Protein AF-A0A561EAG7-F1 (afdb_monomer)

Radius of gyration: 25.18 Å; Cα contacts (8 Å, |Δi|>4): 73; chains: 1; bounding box: 57×65×57 Å

Mean predicted aligned error: 10.65 Å

Structure (mmCIF, N/CA/C/O backbone):
data_AF-A0A561EAG7-F1
#
_entry.id   AF-A0A561EAG7-F1
#
loop_
_atom_site.group_PDB
_atom_site.id
_atom_site.type_symbol
_atom_site.label_atom_id
_atom_site.label_alt_id
_atom_site.label_comp_id
_atom_site.label_asym_id
_atom_site.label_entity_id
_atom_site.label_seq_id
_atom_site.pdbx_PDB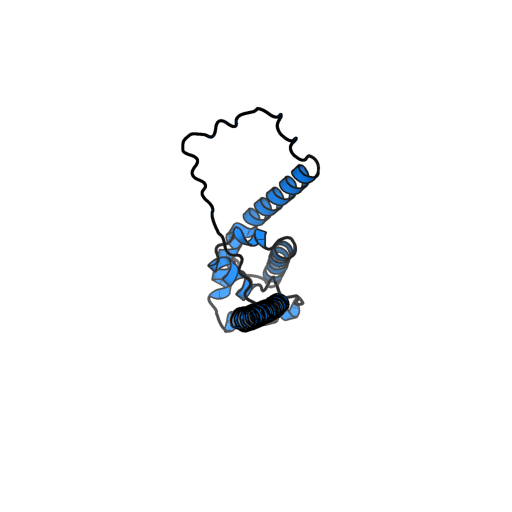_ins_code
_atom_site.Cartn_x
_atom_site.Cartn_y
_atom_site.Cartn_z
_atom_site.occupancy
_atom_site.B_iso_or_equiv
_atom_site.auth_seq_id
_atom_site.auth_comp_id
_atom_site.auth_asym_id
_atom_site.auth_atom_id
_atom_site.pdbx_PDB_model_num
ATOM 1 N N . MET A 1 1 ? -5.232 10.208 22.473 1.00 45.38 1 MET A N 1
ATOM 2 C CA . MET A 1 1 ? -5.211 9.802 21.050 1.00 45.38 1 MET A CA 1
ATOM 3 C C . MET A 1 1 ? -6.555 10.135 20.430 1.00 45.38 1 MET A C 1
ATOM 5 O O . MET A 1 1 ? -7.556 9.786 21.052 1.00 45.38 1 MET A O 1
ATOM 9 N N . PRO A 1 2 ? -6.601 10.816 19.273 1.00 46.28 2 PRO A N 1
ATOM 10 C CA . PRO A 1 2 ? -7.855 11.091 18.580 1.00 46.28 2 PRO A CA 1
ATOM 11 C C . PRO A 1 2 ? -8.582 9.767 18.333 1.00 46.28 2 PRO A C 1
ATOM 13 O O . PRO A 1 2 ? -7.987 8.809 17.838 1.00 46.28 2 PRO A O 1
ATOM 16 N N . ARG A 1 3 ? -9.845 9.666 18.751 1.00 57.56 3 ARG A N 1
ATOM 17 C CA . ARG A 1 3 ? -10.658 8.479 18.471 1.00 57.56 3 ARG A CA 1
ATOM 18 C C . ARG A 1 3 ? -10.902 8.458 16.964 1.00 57.56 3 ARG A C 1
ATOM 20 O O . ARG A 1 3 ? -11.435 9.426 16.434 1.00 57.56 3 ARG A O 1
ATOM 27 N N . PHE A 1 4 ? -10.514 7.380 16.284 1.00 66.56 4 PHE A N 1
ATOM 28 C CA . PHE A 1 4 ? -10.841 7.173 14.872 1.00 66.56 4 PHE A CA 1
ATOM 29 C C . PHE A 1 4 ? -12.363 7.243 14.696 1.00 66.56 4 PHE A C 1
ATOM 31 O O . PHE A 1 4 ? -13.081 6.309 15.074 1.00 66.56 4 PHE A O 1
ATOM 38 N N . THR A 1 5 ? -12.862 8.351 14.156 1.00 85.75 5 THR A N 1
ATOM 39 C CA . THR A 1 5 ? -14.258 8.457 13.735 1.00 85.75 5 THR A CA 1
ATOM 40 C C . THR A 1 5 ? -14.476 7.561 12.516 1.00 85.75 5 THR A C 1
ATOM 42 O O . THR A 1 5 ? -13.530 7.232 11.796 1.00 85.75 5 THR A O 1
ATOM 45 N N . ASN A 1 6 ? -15.720 7.141 12.277 1.00 90.56 6 ASN A N 1
ATOM 46 C CA . ASN A 1 6 ? -16.059 6.361 11.080 1.00 90.56 6 ASN A CA 1
ATOM 47 C C . ASN A 1 6 ? -15.651 7.112 9.805 1.00 90.56 6 ASN A C 1
ATOM 49 O O . ASN A 1 6 ? -15.052 6.520 8.916 1.00 90.56 6 ASN A O 1
ATOM 53 N N . HIS A 1 7 ? -15.877 8.428 9.778 1.00 91.75 7 HIS A N 1
ATOM 54 C CA . HIS A 1 7 ? -15.458 9.297 8.682 1.00 91.75 7 HIS A CA 1
ATOM 55 C C . HIS A 1 7 ? -13.946 9.234 8.432 1.00 91.75 7 HIS A C 1
ATOM 57 O O . HIS A 1 7 ? -13.518 8.976 7.313 1.00 91.75 7 HIS A O 1
ATOM 63 N N . HIS A 1 8 ? -13.132 9.409 9.478 1.00 91.56 8 HIS A N 1
ATOM 64 C CA . HIS A 1 8 ? -11.677 9.397 9.334 1.00 91.56 8 HIS A CA 1
ATOM 65 C C . HIS A 1 8 ? -11.148 8.033 8.868 1.00 91.56 8 HIS A C 1
ATOM 67 O O . HIS A 1 8 ? -10.206 7.959 8.085 1.00 91.56 8 HIS A O 1
ATOM 73 N N . TYR A 1 9 ? -11.777 6.938 9.309 1.00 93.62 9 TYR A N 1
ATOM 74 C CA . TYR A 1 9 ? -11.440 5.600 8.823 1.00 93.62 9 TYR A CA 1
ATOM 75 C C . TYR A 1 9 ? -11.683 5.451 7.314 1.00 93.62 9 TYR A C 1
ATOM 77 O O . TYR A 1 9 ? -10.805 4.954 6.610 1.00 93.62 9 TYR A O 1
ATOM 85 N N . LEU A 1 10 ? -12.844 5.893 6.822 1.00 95.06 10 LEU A N 1
ATOM 86 C CA . LEU A 1 10 ? -13.196 5.816 5.401 1.00 95.06 10 LEU A CA 1
ATOM 87 C C . LEU A 1 10 ? -12.304 6.720 4.545 1.00 95.06 10 LEU A C 1
ATOM 89 O O . LEU A 1 10 ? -11.835 6.307 3.488 1.00 95.06 10 LEU A O 1
ATOM 93 N N . GLU A 1 11 ? -12.014 7.927 5.025 1.00 94.69 11 GLU A N 1
ATOM 94 C CA . GLU A 1 11 ? -11.085 8.854 4.379 1.00 94.69 11 GLU A CA 1
ATOM 95 C C . GLU A 1 11 ? -9.699 8.220 4.198 1.00 94.69 11 GLU A C 1
ATOM 97 O O . GLU A 1 11 ? -9.161 8.187 3.090 1.00 94.69 11 GLU A O 1
ATOM 102 N N . LEU A 1 12 ? -9.147 7.645 5.269 1.00 94.62 12 LEU A N 1
ATOM 103 C CA . LEU A 1 12 ? -7.854 6.969 5.220 1.00 94.62 12 LEU A CA 1
ATOM 104 C C . LEU A 1 12 ? -7.877 5.730 4.328 1.00 94.62 12 LEU A C 1
ATOM 106 O O . LEU A 1 12 ? -6.919 5.503 3.593 1.00 94.62 12 LEU A O 1
ATOM 110 N N . HIS A 1 13 ? -8.966 4.955 4.342 1.00 95.38 13 HIS A N 1
ATOM 111 C CA . HIS A 1 13 ? -9.130 3.839 3.413 1.00 95.38 13 HIS A CA 1
ATOM 112 C C . HIS A 1 13 ? -9.046 4.316 1.959 1.00 95.38 13 HIS A C 1
ATOM 114 O O . HIS A 1 13 ? -8.271 3.756 1.189 1.00 95.38 13 HIS A O 1
ATOM 120 N N . ARG A 1 14 ? -9.791 5.366 1.587 1.00 95.19 14 ARG A N 1
ATOM 121 C CA . ARG A 1 14 ? -9.797 5.899 0.215 1.00 95.19 14 ARG A CA 1
ATOM 122 C C . ARG A 1 14 ? -8.419 6.396 -0.209 1.00 95.19 14 ARG A C 1
ATOM 124 O O . ARG A 1 14 ? -7.990 6.087 -1.314 1.00 95.19 14 ARG A O 1
ATOM 131 N N . ARG A 1 15 ? -7.708 7.101 0.676 1.00 95.00 15 ARG A N 1
ATOM 132 C CA . ARG A 1 15 ? -6.333 7.570 0.428 1.00 95.00 15 ARG A CA 1
ATOM 133 C C . ARG A 1 15 ? -5.364 6.413 0.190 1.00 95.00 15 ARG A C 1
ATOM 135 O O . ARG A 1 15 ? -4.677 6.378 -0.825 1.00 95.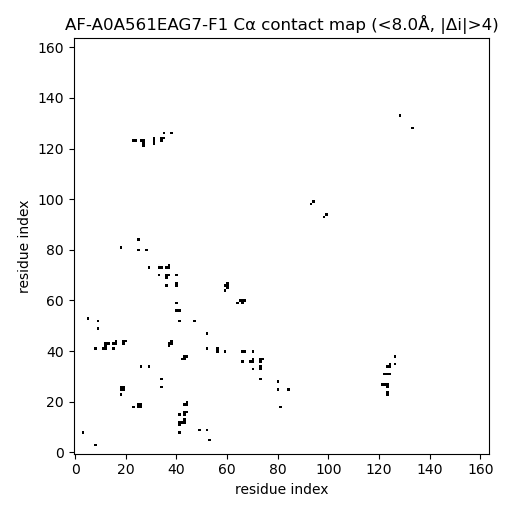00 15 ARG A O 1
ATOM 142 N N . LEU A 1 16 ? -5.373 5.417 1.076 1.00 94.94 16 LEU A N 1
ATOM 143 C CA . LEU A 1 16 ? -4.545 4.215 0.946 1.00 94.94 16 LEU A CA 1
ATOM 144 C C . LEU A 1 16 ? -4.896 3.413 -0.316 1.00 94.94 16 LEU A C 1
ATOM 146 O O . LEU A 1 16 ? -4.009 2.955 -1.031 1.00 94.94 16 LEU A O 1
ATOM 150 N N . ARG A 1 17 ? -6.187 3.275 -0.628 1.00 94.00 17 ARG A N 1
ATOM 151 C CA . ARG A 1 17 ? -6.666 2.604 -1.841 1.00 94.00 17 ARG A CA 1
ATOM 152 C C . ARG A 1 17 ? -6.228 3.338 -3.104 1.00 94.00 17 ARG A C 1
ATOM 154 O O . ARG A 1 17 ? -5.756 2.685 -4.026 1.00 94.00 17 ARG A O 1
ATOM 161 N N . ALA A 1 18 ? -6.321 4.666 -3.141 1.00 92.56 18 ALA A N 1
ATOM 162 C CA . ALA A 1 18 ? -5.827 5.462 -4.262 1.00 92.56 18 ALA A CA 1
ATOM 163 C C . ALA A 1 18 ? -4.316 5.268 -4.460 1.00 92.56 18 ALA A C 1
ATOM 165 O O . ALA A 1 18 ? -3.879 4.981 -5.572 1.00 92.56 18 ALA A O 1
ATOM 166 N N . LEU A 1 19 ? -3.541 5.322 -3.371 1.00 92.06 19 LEU A N 1
ATOM 167 C CA . LEU A 1 19 ? -2.097 5.091 -3.400 1.00 92.06 19 LEU A CA 1
ATOM 168 C C . LEU A 1 19 ? -1.746 3.693 -3.940 1.00 92.06 19 LEU A C 1
ATOM 170 O O . LEU A 1 19 ? -0.815 3.560 -4.731 1.00 92.06 19 LEU A O 1
ATOM 174 N N . TRP A 1 20 ? -2.508 2.672 -3.531 1.00 91.62 20 TRP A N 1
ATOM 175 C CA . TRP A 1 20 ? -2.340 1.277 -3.951 1.00 91.62 20 TRP A CA 1
ATOM 176 C C . TRP A 1 20 ? -2.705 1.040 -5.419 1.00 91.62 20 TRP A C 1
ATOM 178 O O . TRP A 1 20 ? -1.997 0.327 -6.123 1.00 91.62 20 TRP A O 1
ATOM 188 N N . LEU A 1 21 ? -3.822 1.611 -5.878 1.00 90.00 21 LEU A N 1
ATOM 189 C CA . LEU A 1 21 ? -4.310 1.430 -7.247 1.00 90.00 21 LEU A CA 1
ATOM 190 C C . LEU A 1 21 ? -3.476 2.194 -8.277 1.00 90.00 21 LEU A C 1
ATOM 192 O O . LEU A 1 21 ? -3.442 1.798 -9.439 1.00 90.00 21 LEU A O 1
ATOM 196 N N . GLN A 1 22 ? -2.830 3.284 -7.864 1.00 87.06 22 GLN A N 1
ATOM 197 C CA . GLN A 1 22 ? -1.996 4.085 -8.746 1.00 87.06 22 GLN A CA 1
ATOM 198 C C . GLN A 1 22 ? -0.686 3.375 -9.113 1.00 87.06 22 GLN A C 1
ATOM 200 O O . GLN A 1 22 ? -0.347 3.279 -10.289 1.00 87.06 22 GLN A O 1
ATOM 205 N N . ASP A 1 23 ? 0.050 2.911 -8.104 1.00 83.75 23 ASP A N 1
ATOM 206 C CA . ASP A 1 23 ? 1.273 2.123 -8.251 1.00 83.75 23 ASP A CA 1
ATOM 207 C C . ASP A 1 23 ? 1.543 1.415 -6.918 1.00 83.75 23 ASP A C 1
ATOM 209 O O . ASP A 1 23 ? 1.690 2.061 -5.875 1.00 83.75 23 ASP A O 1
ATOM 213 N N . ASP A 1 24 ? 1.626 0.087 -6.930 1.00 84.00 24 ASP A N 1
ATOM 214 C CA . ASP A 1 24 ? 1.883 -0.685 -5.716 1.00 84.00 24 ASP A CA 1
ATOM 215 C C . ASP A 1 24 ? 3.301 -0.448 -5.169 1.00 84.00 24 ASP A C 1
ATOM 217 O O . ASP A 1 24 ? 3.543 -0.624 -3.971 1.00 84.00 24 ASP A O 1
ATOM 221 N N . ALA A 1 25 ? 4.223 0.065 -5.993 1.00 86.81 25 ALA A N 1
ATOM 222 C CA . ALA A 1 25 ? 5.541 0.508 -5.555 1.00 86.81 25 ALA A CA 1
ATOM 223 C C . ALA A 1 25 ? 5.483 1.681 -4.561 1.00 86.81 25 ALA A C 1
ATOM 225 O O . ALA A 1 25 ? 6.419 1.866 -3.780 1.00 86.81 25 ALA A O 1
ATOM 226 N N . ASN A 1 26 ? 4.381 2.437 -4.508 1.00 88.50 26 ASN A N 1
ATOM 227 C CA . ASN A 1 26 ? 4.192 3.485 -3.501 1.00 88.50 26 ASN A CA 1
ATOM 228 C C . ASN A 1 26 ? 4.153 2.928 -2.071 1.00 88.50 26 ASN A C 1
ATOM 230 O O . ASN A 1 26 ? 4.438 3.645 -1.113 1.00 88.50 26 ASN A O 1
ATOM 234 N N . TYR A 1 27 ? 3.855 1.635 -1.909 1.00 91.56 27 TYR A N 1
ATOM 235 C CA . TYR A 1 27 ? 3.865 0.987 -0.602 1.00 91.56 27 TYR A CA 1
ATOM 236 C C . TYR A 1 27 ? 5.276 0.632 -0.110 1.00 91.56 27 TYR A C 1
ATOM 238 O O . TYR A 1 27 ? 5.440 0.308 1.065 1.00 91.56 27 TYR A O 1
ATOM 246 N N . LEU A 1 28 ? 6.311 0.739 -0.955 1.00 91.00 28 LEU A N 1
ATOM 247 C CA . LEU A 1 28 ? 7.709 0.442 -0.597 1.00 91.00 28 LEU A CA 1
A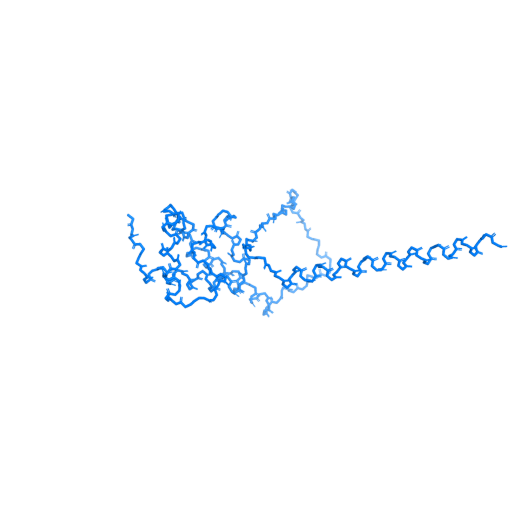TOM 248 C C . LEU A 1 28 ? 8.318 1.410 0.426 1.00 91.00 28 LEU A C 1
ATOM 250 O O . LEU A 1 28 ? 9.401 1.138 0.961 1.00 91.00 28 LEU A O 1
ATOM 254 N N . ASP A 1 29 ? 7.661 2.543 0.662 1.00 90.19 29 ASP A N 1
ATOM 255 C CA . ASP A 1 29 ? 8.045 3.497 1.701 1.00 90.19 29 ASP A CA 1
ATOM 256 C C . ASP A 1 29 ? 7.502 3.104 3.086 1.00 90.19 29 ASP A C 1
ATOM 258 O O . ASP A 1 29 ? 8.006 3.595 4.095 1.00 90.19 29 ASP A O 1
ATOM 262 N N . PHE A 1 30 ? 6.562 2.154 3.149 1.00 91.50 30 PHE A N 1
ATOM 263 C CA . PHE A 1 30 ? 6.207 1.447 4.377 1.00 91.50 30 PHE A CA 1
ATOM 264 C C . PHE A 1 30 ? 7.102 0.216 4.564 1.00 91.50 30 PHE A C 1
ATOM 266 O O . PHE A 1 30 ? 7.429 -0.501 3.612 1.00 91.50 30 PHE A O 1
ATOM 273 N N . THR A 1 31 ? 7.439 -0.104 5.810 1.00 91.44 31 THR A N 1
ATOM 274 C CA . THR A 1 31 ? 8.049 -1.396 6.151 1.00 91.44 31 THR A CA 1
ATOM 275 C C . THR A 1 31 ? 7.073 -2.543 5.876 1.00 91.44 31 THR A C 1
ATOM 277 O O . THR A 1 31 ? 5.856 -2.370 5.936 1.00 91.44 31 THR A O 1
ATOM 280 N N . THR A 1 32 ? 7.573 -3.759 5.645 1.00 90.75 32 THR A N 1
ATOM 281 C CA . THR A 1 32 ? 6.718 -4.933 5.383 1.00 90.75 32 THR A CA 1
ATOM 282 C C . THR A 1 32 ? 5.667 -5.158 6.479 1.00 90.75 32 THR A C 1
ATOM 284 O O . THR A 1 32 ? 4.522 -5.509 6.195 1.00 90.75 32 THR A O 1
ATOM 287 N N . THR A 1 33 ? 6.029 -4.917 7.741 1.00 91.81 33 THR A N 1
ATOM 288 C CA . THR A 1 33 ? 5.117 -5.044 8.886 1.00 91.81 33 THR A CA 1
ATOM 289 C C . THR A 1 33 ? 4.025 -3.974 8.872 1.00 91.81 33 THR A C 1
ATOM 291 O O . THR A 1 33 ? 2.866 -4.269 9.178 1.00 91.81 33 THR A O 1
ATOM 294 N N . GLU A 1 34 ? 4.362 -2.739 8.500 1.00 94.00 34 GLU A N 1
ATOM 295 C CA . GLU A 1 34 ? 3.390 -1.653 8.336 1.00 94.00 34 GLU A CA 1
ATOM 296 C C . GLU A 1 34 ? 2.448 -1.940 7.173 1.00 94.00 34 GLU A C 1
ATOM 298 O O . GLU A 1 34 ? 1.236 -1.856 7.355 1.00 94.00 34 GLU A O 1
ATOM 303 N N . GLN A 1 35 ? 2.977 -2.385 6.029 1.00 94.38 35 GLN A N 1
ATOM 304 C CA . GLN A 1 35 ? 2.170 -2.804 4.883 1.00 94.38 35 GLN A CA 1
ATOM 305 C C . GLN A 1 35 ? 1.176 -3.898 5.292 1.00 94.38 35 GLN A C 1
ATOM 307 O O . GLN A 1 35 ? -0.026 -3.761 5.064 1.00 94.38 35 GLN A O 1
ATOM 312 N N . LEU A 1 36 ? 1.638 -4.952 5.977 1.00 92.81 36 LEU A N 1
ATOM 313 C CA . LEU A 1 36 ? 0.761 -6.016 6.474 1.00 92.81 36 LEU A CA 1
ATOM 314 C C . LEU A 1 36 ? -0.319 -5.469 7.417 1.00 92.81 36 LEU A C 1
ATOM 316 O O . LEU A 1 36 ? -1.486 -5.844 7.310 1.00 92.81 36 LEU A O 1
ATOM 320 N N . THR A 1 37 ? 0.056 -4.577 8.332 1.00 94.81 37 THR A N 1
ATOM 321 C CA . THR A 1 37 ? -0.873 -3.960 9.288 1.00 94.81 37 THR A CA 1
ATOM 322 C C . THR A 1 37 ? -1.938 -3.130 8.568 1.00 94.81 37 THR A C 1
ATOM 324 O O . THR A 1 37 ? -3.127 -3.250 8.873 1.00 94.81 37 THR A O 1
ATOM 327 N N . ILE A 1 38 ? -1.530 -2.339 7.574 1.00 95.31 38 ILE A N 1
ATOM 328 C CA . ILE A 1 38 ? -2.409 -1.533 6.724 1.00 95.31 38 ILE A CA 1
ATOM 329 C C . ILE A 1 38 ? -3.368 -2.435 5.946 1.00 95.31 38 ILE A C 1
ATOM 331 O O . ILE A 1 38 ? -4.579 -2.215 5.982 1.00 95.31 38 ILE A O 1
ATOM 335 N N . HIS A 1 39 ? -2.865 -3.490 5.304 1.00 94.69 39 HIS A N 1
ATOM 336 C CA . HIS A 1 39 ? -3.707 -4.429 4.568 1.00 94.69 39 HIS A CA 1
ATOM 337 C C . HIS A 1 39 ? -4.710 -5.148 5.470 1.00 94.69 39 HIS A C 1
ATOM 339 O O . HIS A 1 39 ? -5.882 -5.277 5.109 1.00 94.69 39 HIS A O 1
ATOM 345 N N . ARG A 1 40 ? -4.286 -5.570 6.665 1.00 93.62 40 ARG A N 1
ATOM 346 C CA . ARG A 1 40 ? -5.177 -6.219 7.632 1.00 93.62 40 ARG A CA 1
ATOM 347 C C . ARG A 1 40 ? -6.253 -5.267 8.131 1.00 93.62 40 ARG A C 1
ATOM 349 O O . ARG A 1 40 ? -7.405 -5.674 8.191 1.00 93.62 40 ARG A O 1
ATOM 356 N N . PHE A 1 41 ? -5.939 -4.014 8.443 1.00 95.06 41 PHE A N 1
ATOM 357 C CA . PHE A 1 41 ? -6.930 -3.113 9.036 1.00 95.06 41 PHE A CA 1
ATOM 358 C C . PHE A 1 41 ? -7.780 -2.356 8.007 1.00 95.06 41 PHE A C 1
ATOM 360 O O . PHE A 1 41 ? -9.007 -2.364 8.102 1.00 95.06 41 PHE A O 1
ATOM 367 N N . PHE A 1 42 ? -7.160 -1.752 6.994 1.00 94.81 42 PHE A N 1
ATOM 368 C CA . PHE A 1 42 ? -7.845 -0.907 6.011 1.00 94.81 42 PHE A CA 1
ATOM 369 C C . PHE A 1 42 ? -8.263 -1.652 4.742 1.00 94.81 42 PHE A C 1
ATOM 371 O O . PHE A 1 42 ? -9.169 -1.184 4.073 1.00 94.81 42 PHE A O 1
ATOM 378 N N . ALA A 1 43 ? -7.654 -2.795 4.408 1.00 93.19 43 ALA A N 1
ATOM 379 C CA . ALA A 1 43 ? -7.932 -3.544 3.171 1.00 93.19 43 ALA A CA 1
ATOM 380 C C . ALA A 1 43 ? -7.983 -2.686 1.883 1.00 93.19 43 ALA A C 1
ATOM 382 O O . ALA A 1 43 ? -8.939 -2.796 1.119 1.00 93.19 43 ALA A O 1
ATOM 383 N N . PRO A 1 44 ? -6.947 -1.879 1.588 1.00 92.94 44 PRO A N 1
ATOM 384 C CA . PRO A 1 44 ? -6.918 -1.005 0.409 1.00 92.94 44 PRO A CA 1
ATOM 385 C C . PRO A 1 44 ? -7.059 -1.768 -0.919 1.00 92.94 44 PRO A C 1
ATOM 387 O O . PRO A 1 44 ? -7.569 -1.219 -1.889 1.00 92.94 44 PRO A O 1
ATOM 390 N N . GLY A 1 45 ? -6.667 -3.047 -0.958 1.00 89.31 45 GLY A N 1
ATOM 391 C CA . GLY A 1 45 ? -6.829 -3.908 -2.132 1.00 89.31 45 GLY A CA 1
ATOM 392 C C . GLY A 1 45 ? -8.262 -4.391 -2.392 1.00 89.31 45 GLY A C 1
ATOM 393 O O . GLY A 1 45 ? -8.537 -4.849 -3.495 1.00 89.31 45 GLY A O 1
ATOM 394 N N . LYS A 1 46 ? -9.186 -4.275 -1.428 1.00 88.50 46 LYS A N 1
ATOM 395 C CA . LYS A 1 46 ? -10.569 -4.752 -1.581 1.00 88.50 46 LYS A CA 1
ATOM 396 C C . LYS A 1 46 ? -11.493 -3.640 -2.044 1.00 88.50 46 LYS A C 1
ATOM 398 O O . LYS A 1 46 ? -11.459 -2.548 -1.488 1.00 88.50 46 LYS A O 1
ATOM 403 N N . ASP A 1 47 ? -12.329 -3.947 -3.029 1.00 89.50 47 ASP A N 1
ATOM 404 C CA . ASP A 1 47 ? -13.429 -3.079 -3.440 1.00 89.50 47 ASP A CA 1
ATOM 405 C C . ASP A 1 47 ? -14.639 -3.351 -2.544 1.00 89.50 47 ASP A C 1
ATOM 407 O O . ASP A 1 47 ? -15.404 -4.283 -2.776 1.00 89.50 47 ASP A O 1
ATOM 411 N N . LEU A 1 48 ? -14.723 -2.616 -1.438 1.00 90.94 48 LEU A N 1
ATOM 412 C CA . LEU A 1 48 ? -15.807 -2.709 -0.464 1.00 90.94 48 LEU A CA 1
ATOM 413 C C . LEU A 1 48 ? -16.512 -1.358 -0.398 1.00 90.94 48 LEU A C 1
ATOM 415 O O . LEU A 1 48 ? -15.858 -0.317 -0.474 1.00 90.94 48 LEU A O 1
ATOM 419 N N . ASP A 1 49 ? -17.829 -1.381 -0.222 1.00 94.31 49 ASP A N 1
ATOM 420 C CA . ASP A 1 49 ? -18.586 -0.171 0.073 1.00 94.31 49 ASP A CA 1
ATOM 421 C C . ASP A 1 49 ? -18.310 0.333 1.504 1.00 94.31 49 ASP A C 1
ATOM 423 O O . ASP A 1 49 ? -17.691 -0.339 2.340 1.00 94.31 49 ASP A O 1
ATOM 427 N N . ASP A 1 50 ? -18.751 1.560 1.787 1.00 94.06 50 ASP A N 1
ATOM 428 C CA . ASP A 1 50 ? -18.515 2.203 3.080 1.00 94.06 50 ASP A CA 1
ATOM 429 C C . ASP A 1 50 ? -19.135 1.396 4.244 1.00 94.06 50 ASP A C 1
ATOM 431 O O . ASP A 1 50 ? -18.548 1.321 5.328 1.00 94.06 50 ASP A O 1
ATOM 435 N N . GLU A 1 51 ? -20.289 0.752 4.036 1.00 94.69 51 GLU A N 1
ATOM 436 C CA . GLU A 1 51 ? -20.964 -0.058 5.059 1.00 94.69 51 GLU A CA 1
ATOM 437 C C . GLU A 1 51 ? -20.181 -1.335 5.387 1.00 94.69 51 GLU A C 1
ATOM 439 O O . GLU A 1 51 ? -19.898 -1.605 6.562 1.00 94.69 51 GLU A O 1
ATOM 444 N N . ALA A 1 52 ? -19.749 -2.086 4.372 1.00 94.75 52 ALA A N 1
ATOM 445 C CA . ALA A 1 52 ? -18.933 -3.283 4.536 1.00 94.75 52 ALA A CA 1
ATOM 446 C C . ALA A 1 52 ? -17.567 -2.954 5.150 1.00 94.75 52 ALA A C 1
ATOM 448 O O . ALA A 1 52 ? -17.066 -3.712 5.986 1.00 94.75 52 ALA A O 1
ATOM 449 N N . LEU A 1 53 ? -16.972 -1.808 4.805 1.00 94.88 53 LEU A N 1
ATOM 450 C CA . LEU A 1 53 ? -15.737 -1.324 5.426 1.00 94.88 53 LEU A CA 1
ATOM 451 C C . LEU A 1 53 ? -15.911 -1.074 6.928 1.00 94.88 53 LEU A C 1
ATOM 453 O O . LEU A 1 53 ? -15.063 -1.484 7.730 1.00 94.88 53 LEU A O 1
ATOM 457 N N . LEU A 1 54 ? -17.012 -0.439 7.336 1.00 95.12 54 LEU A N 1
ATOM 458 C CA . LEU A 1 54 ? -17.303 -0.191 8.748 1.00 95.12 54 LEU A CA 1
ATOM 459 C C . LEU A 1 54 ? -17.630 -1.480 9.510 1.00 95.12 54 LEU A C 1
ATOM 461 O O . LEU A 1 54 ? -17.124 -1.660 10.623 1.00 95.12 54 LEU A O 1
ATOM 465 N N . ALA A 1 55 ? -18.410 -2.389 8.921 1.00 94.50 55 ALA A N 1
ATOM 466 C CA . ALA A 1 55 ? -18.698 -3.699 9.504 1.00 94.50 55 ALA A CA 1
ATOM 467 C C . ALA A 1 55 ? -17.404 -4.496 9.726 1.00 94.50 55 ALA A C 1
ATOM 469 O O . ALA A 1 55 ? -17.119 -4.949 10.839 1.00 94.50 55 ALA A O 1
ATOM 470 N N . ARG A 1 56 ? -16.547 -4.552 8.702 1.00 93.69 56 ARG A N 1
ATOM 471 C CA . ARG A 1 56 ? -15.235 -5.200 8.762 1.00 93.69 56 ARG A CA 1
ATOM 472 C C . ARG A 1 56 ? -14.333 -4.572 9.819 1.00 93.69 56 ARG A C 1
ATOM 474 O O . ARG A 1 56 ? -13.674 -5.287 10.572 1.00 93.69 56 ARG A O 1
ATOM 481 N N . ARG A 1 57 ? -14.297 -3.239 9.918 1.00 94.00 57 ARG A N 1
ATOM 482 C CA . ARG A 1 57 ? -13.544 -2.541 10.972 1.00 94.00 57 ARG A CA 1
ATOM 483 C C . ARG A 1 57 ? -13.993 -2.993 12.358 1.00 94.00 57 ARG A C 1
ATOM 485 O O . ARG A 1 57 ? -13.139 -3.245 13.210 1.00 94.00 57 ARG A O 1
ATOM 492 N N . GLN A 1 58 ? -15.302 -3.067 12.601 1.00 93.81 58 GLN A N 1
ATOM 493 C CA . GLN A 1 58 ? -15.844 -3.502 13.890 1.00 93.81 58 GLN A CA 1
ATOM 494 C C . GLN A 1 58 ? -15.467 -4.952 14.192 1.00 93.81 58 GLN A C 1
ATOM 496 O O . GLN A 1 58 ? -14.994 -5.236 15.289 1.00 93.81 58 GLN A O 1
ATOM 501 N N . GLU A 1 59 ? -15.631 -5.851 13.224 1.00 95.00 59 GLU A N 1
ATOM 502 C CA . GLU A 1 59 ? -15.281 -7.266 13.357 1.00 95.00 59 GLU A CA 1
ATOM 503 C C . GLU A 1 59 ? -13.792 -7.454 13.669 1.00 95.00 59 GLU A C 1
ATOM 505 O O . GLU A 1 59 ? -13.429 -8.069 14.669 1.00 95.00 59 GLU A O 1
ATOM 510 N N . ILE A 1 60 ? -12.915 -6.833 12.883 1.00 93.38 60 ILE A N 1
ATOM 511 C CA . ILE A 1 60 ? -11.466 -6.937 13.067 1.00 93.38 60 ILE A CA 1
ATOM 512 C C . ILE A 1 60 ? -11.021 -6.309 14.388 1.00 93.38 60 ILE A C 1
ATOM 514 O O . ILE A 1 60 ? -10.127 -6.833 15.045 1.00 93.38 60 ILE A O 1
ATOM 518 N N . THR A 1 61 ? -11.651 -5.213 14.813 1.00 93.88 61 THR A N 1
ATOM 519 C CA . THR A 1 61 ? -11.357 -4.602 16.118 1.00 93.88 61 THR A CA 1
ATOM 520 C C . THR 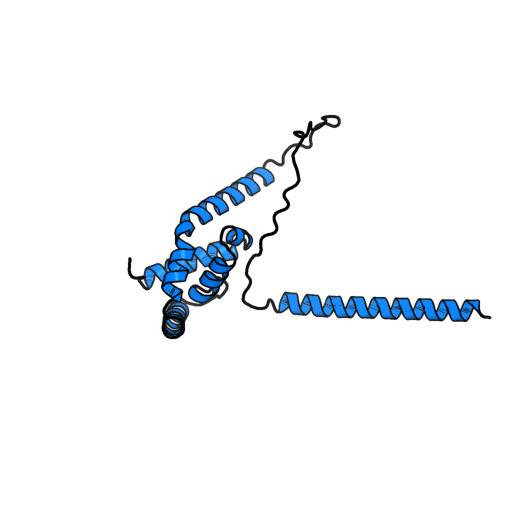A 1 61 ? -11.771 -5.516 17.274 1.00 93.88 61 THR A C 1
ATOM 522 O O . THR A 1 61 ? -11.086 -5.537 18.294 1.00 93.88 61 THR A O 1
ATOM 525 N N . LYS A 1 62 ? -12.855 -6.292 17.125 1.00 94.00 62 LYS A N 1
ATOM 526 C CA . LYS A 1 62 ? -13.260 -7.305 18.115 1.00 94.00 62 LYS A CA 1
ATOM 527 C C . LYS A 1 62 ? -12.263 -8.463 18.169 1.00 94.00 62 LYS A C 1
ATOM 529 O O . LYS A 1 62 ? -11.905 -8.892 19.259 1.00 94.00 62 LYS A O 1
ATOM 534 N N . LEU A 1 63 ? -11.808 -8.941 17.009 1.00 95.00 63 LEU A N 1
ATOM 535 C CA . LEU A 1 63 ? -10.850 -10.046 16.909 1.00 95.00 63 LEU A CA 1
ATOM 536 C C . LEU A 1 63 ? -9.446 -9.651 17.387 1.00 95.00 63 LEU A C 1
ATOM 538 O O . LEU A 1 63 ? -8.761 -10.441 18.031 1.00 95.00 63 LEU A O 1
ATOM 542 N N . GLU A 1 64 ? -9.007 -8.432 17.078 1.00 94.12 64 GLU A N 1
ATOM 543 C CA . GLU A 1 64 ? -7.655 -7.961 17.363 1.00 94.12 64 GLU A CA 1
ATOM 544 C C . GLU A 1 64 ? -7.664 -6.502 17.865 1.00 94.12 64 GLU A C 1
ATOM 546 O O . GLU A 1 64 ? -7.372 -5.566 17.111 1.00 94.12 64 GLU A O 1
ATOM 551 N N . PRO A 1 65 ? -7.943 -6.277 19.165 1.00 94.12 65 PRO A N 1
ATOM 552 C CA . PRO A 1 65 ? -8.129 -4.934 19.731 1.00 94.12 65 PRO A CA 1
ATOM 553 C C . PRO A 1 65 ? -6.921 -3.992 19.603 1.00 94.12 65 PRO A C 1
ATOM 555 O O . PRO A 1 65 ? -7.071 -2.771 19.645 1.00 94.12 65 PRO A O 1
ATOM 558 N N . SER A 1 66 ? -5.710 -4.533 19.429 1.00 94.25 66 SER A N 1
ATOM 559 C CA . SER A 1 66 ? -4.476 -3.755 19.242 1.00 94.25 66 SER A CA 1
ATOM 560 C C . SER A 1 66 ? -4.237 -3.321 17.791 1.00 94.25 66 SER A C 1
ATOM 562 O O . SER A 1 66 ? -3.383 -2.467 17.528 1.00 94.25 66 SER A O 1
ATOM 564 N N . LEU A 1 67 ? -4.950 -3.904 16.821 1.00 92.62 67 LEU A N 1
ATOM 565 C CA . LEU A 1 67 ? -4.735 -3.624 15.403 1.00 92.62 67 LEU A CA 1
ATOM 566 C C . LEU A 1 67 ? -5.054 -2.172 15.005 1.00 92.62 67 LEU A C 1
ATOM 568 O O . LEU A 1 67 ? -4.216 -1.594 14.315 1.00 92.62 67 LEU A O 1
ATOM 572 N N . PRO A 1 68 ? -6.147 -1.527 15.466 1.00 93.00 68 PRO A N 1
ATOM 573 C CA . PRO A 1 68 ? -6.413 -0.123 15.145 1.00 93.00 68 PRO A CA 1
ATOM 574 C C . PRO A 1 68 ? -5.274 0.812 15.568 1.00 93.00 68 PRO A C 1
ATOM 576 O O . PRO A 1 68 ? -4.913 1.729 14.836 1.00 93.00 68 PRO A O 1
ATOM 579 N N . GLN A 1 69 ? -4.670 0.566 16.736 1.00 92.12 69 GLN A N 1
ATOM 580 C CA . GLN A 1 69 ? -3.554 1.376 17.230 1.00 92.12 69 GLN A CA 1
ATOM 581 C C . GLN A 1 69 ? -2.291 1.176 16.390 1.00 92.12 69 GLN A C 1
ATOM 583 O O . GLN A 1 69 ? -1.627 2.150 16.039 1.00 92.12 69 GLN A O 1
ATOM 588 N N . ARG A 1 70 ? -1.963 -0.074 16.038 1.00 94.62 70 ARG A N 1
ATOM 589 C CA . ARG A 1 70 ? -0.821 -0.371 15.158 1.00 94.62 70 ARG A CA 1
ATOM 590 C C . ARG A 1 70 ? -1.023 0.209 13.762 1.00 94.62 70 ARG A C 1
ATOM 592 O O . ARG A 1 70 ? -0.101 0.812 13.230 1.00 94.62 70 ARG A O 1
ATOM 599 N N . ALA A 1 71 ? -2.226 0.087 13.207 1.00 93.25 71 ALA A N 1
ATOM 600 C CA . ALA A 1 71 ? -2.572 0.653 11.910 1.00 93.25 71 ALA A CA 1
ATOM 601 C C . ALA A 1 71 ? -2.490 2.183 11.923 1.00 93.25 71 ALA A C 1
ATOM 603 O O . ALA A 1 71 ? -1.927 2.762 11.002 1.00 93.25 71 ALA A O 1
ATOM 604 N N . GLY A 1 72 ? -2.954 2.824 13.002 1.00 92.88 72 GLY A N 1
ATOM 605 C CA . GLY A 1 72 ? -2.798 4.263 13.215 1.00 92.88 72 GLY A CA 1
ATOM 606 C C . GLY A 1 72 ? -1.335 4.716 13.268 1.00 92.88 72 GLY A C 1
ATOM 607 O O . GLY A 1 72 ? -1.001 5.764 12.729 1.00 92.88 72 GLY A O 1
ATOM 608 N N . ARG A 1 73 ? -0.442 3.919 13.869 1.00 93.38 73 ARG A N 1
ATOM 609 C CA . ARG A 1 73 ? 1.006 4.198 13.855 1.00 93.38 73 ARG A CA 1
ATOM 610 C C . ARG A 1 73 ? 1.617 4.010 12.468 1.00 93.38 73 ARG A C 1
ATOM 612 O O . ARG A 1 73 ? 2.407 4.847 12.056 1.00 93.38 73 ARG A O 1
ATOM 619 N N . ALA A 1 74 ? 1.224 2.958 11.752 1.00 93.31 74 ALA A N 1
ATOM 620 C CA . ALA A 1 74 ? 1.729 2.669 10.411 1.00 93.31 74 ALA A CA 1
ATOM 621 C C . ALA A 1 74 ? 1.432 3.801 9.414 1.00 93.31 74 ALA A C 1
ATOM 623 O O . ALA A 1 74 ? 2.236 4.071 8.532 1.00 93.31 74 ALA A O 1
ATOM 624 N N . ILE A 1 75 ? 0.304 4.498 9.574 1.00 94.06 75 ILE A N 1
ATOM 625 C CA . ILE A 1 75 ? -0.089 5.611 8.697 1.00 94.06 75 ILE A CA 1
ATOM 626 C C . ILE A 1 75 ? 0.383 6.982 9.197 1.00 94.06 75 ILE A C 1
ATOM 628 O O . ILE A 1 75 ? 0.035 7.991 8.592 1.00 94.06 75 ILE A O 1
ATOM 632 N N . ALA A 1 76 ? 1.147 7.055 10.292 1.00 92.12 76 ALA A N 1
ATOM 633 C CA . ALA A 1 76 ? 1.570 8.334 10.868 1.00 92.12 76 ALA A CA 1
ATOM 634 C C . ALA A 1 76 ? 2.354 9.200 9.864 1.00 92.12 76 ALA A C 1
ATOM 636 O O . ALA A 1 76 ? 2.281 10.423 9.917 1.00 92.12 76 ALA A O 1
ATOM 637 N N . ASN A 1 77 ? 3.045 8.554 8.919 1.00 89.12 77 ASN A N 1
ATOM 638 C CA . ASN A 1 77 ? 3.827 9.204 7.870 1.00 89.12 77 ASN A CA 1
ATOM 639 C C . ASN A 1 77 ? 3.124 9.204 6.499 1.00 89.12 77 ASN A C 1
ATOM 641 O O . ASN A 1 77 ? 3.779 9.446 5.486 1.00 89.12 77 ASN A O 1
ATOM 645 N N . LEU A 1 78 ? 1.813 8.929 6.435 1.00 92.56 78 LEU A N 1
ATOM 646 C CA . LEU A 1 78 ? 1.080 8.802 5.168 1.00 92.56 78 LEU A CA 1
ATOM 647 C C . LEU A 1 78 ? 1.201 10.063 4.301 1.00 92.56 78 LEU A C 1
ATOM 649 O O . LEU A 1 78 ? 1.526 9.951 3.124 1.00 92.56 78 LEU A O 1
ATOM 653 N N . ASP A 1 79 ? 1.041 11.254 4.886 1.00 92.69 79 ASP A N 1
ATOM 654 C CA . ASP A 1 79 ? 1.176 12.528 4.161 1.00 92.69 79 ASP A CA 1
ATOM 655 C C . ASP A 1 79 ? 2.564 12.684 3.516 1.00 92.69 79 ASP A C 1
ATOM 657 O O . ASP A 1 79 ? 2.706 13.202 2.409 1.00 92.69 79 ASP A O 1
ATOM 661 N N . GLN A 1 80 ? 3.617 12.242 4.210 1.00 91.81 80 GLN A N 1
ATOM 662 C CA . GLN A 1 80 ? 4.980 12.287 3.685 1.00 91.81 80 GLN A CA 1
ATOM 663 C C . GLN A 1 80 ? 5.161 11.291 2.536 1.00 91.81 80 GLN A C 1
ATOM 665 O O . GLN A 1 80 ? 5.795 11.626 1.536 1.00 91.81 80 GLN A O 1
ATOM 670 N N . ILE A 1 81 ? 4.594 10.092 2.663 1.00 90.94 81 ILE A N 1
ATOM 671 C CA . ILE A 1 81 ? 4.656 9.049 1.634 1.00 90.94 81 ILE A CA 1
ATOM 672 C C . ILE A 1 81 ? 3.911 9.492 0.374 1.00 90.94 81 ILE A C 1
ATOM 674 O O . ILE A 1 81 ? 4.465 9.398 -0.718 1.00 90.94 81 ILE A O 1
ATOM 678 N N . GLU A 1 82 ? 2.717 10.070 0.508 1.00 91.88 82 GLU A N 1
ATOM 679 C CA . GLU A 1 82 ? 1.962 10.623 -0.623 1.00 91.88 82 GLU A CA 1
ATOM 680 C C . GLU A 1 82 ? 2.744 11.731 -1.347 1.00 91.88 82 GLU A C 1
ATOM 682 O O . GLU A 1 82 ? 2.790 11.757 -2.576 1.00 91.88 82 GLU A O 1
ATOM 687 N N . ARG A 1 83 ? 3.439 12.611 -0.610 1.00 92.69 83 ARG A N 1
ATOM 688 C CA . ARG A 1 83 ? 4.318 13.632 -1.214 1.00 92.69 83 ARG A CA 1
ATOM 689 C C . ARG A 1 83 ? 5.483 13.016 -1.989 1.00 92.69 83 ARG A C 1
ATOM 691 O O . ARG A 1 83 ? 5.825 13.507 -3.064 1.00 92.69 83 ARG A O 1
ATOM 698 N N . ILE A 1 84 ? 6.101 11.959 -1.459 1.00 91.00 84 ILE A N 1
ATOM 699 C CA . ILE A 1 84 ? 7.195 11.242 -2.131 1.00 91.00 84 ILE A CA 1
ATOM 700 C C . ILE A 1 84 ? 6.680 10.549 -3.398 1.00 91.00 84 ILE A C 1
ATOM 702 O O . ILE A 1 84 ? 7.324 10.650 -4.444 1.00 91.00 84 ILE A O 1
ATOM 706 N N . ALA A 1 85 ? 5.521 9.894 -3.326 1.00 90.19 85 ALA 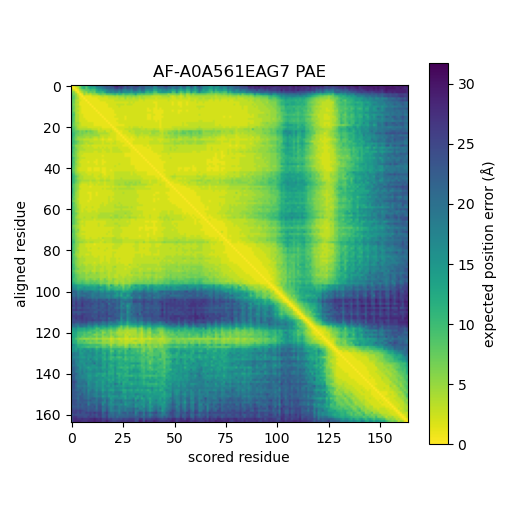A N 1
ATOM 707 C CA . ALA A 1 85 ? 4.870 9.253 -4.465 1.00 90.19 85 ALA A CA 1
ATOM 708 C C . ALA A 1 85 ? 4.555 10.269 -5.574 1.00 90.19 85 ALA A C 1
ATOM 710 O O . ALA A 1 85 ? 4.980 10.089 -6.716 1.00 90.19 85 ALA A O 1
ATOM 711 N N . ALA A 1 86 ? 3.931 11.398 -5.223 1.00 90.50 86 ALA A N 1
ATOM 712 C CA . ALA A 1 86 ? 3.647 12.481 -6.164 1.00 90.50 86 ALA A CA 1
ATOM 713 C C . ALA A 1 86 ? 4.929 13.045 -6.803 1.00 90.50 86 ALA A C 1
ATOM 715 O O . ALA A 1 86 ? 4.980 13.273 -8.010 1.00 90.50 86 ALA A O 1
ATOM 716 N N . TYR A 1 87 ? 6.003 13.221 -6.022 1.00 91.31 87 TYR A N 1
ATOM 717 C CA . TYR A 1 87 ? 7.300 13.643 -6.558 1.00 91.31 87 TYR A CA 1
ATOM 718 C C . TYR A 1 87 ? 7.870 12.635 -7.569 1.00 91.31 87 TYR A C 1
ATOM 720 O O . TYR A 1 87 ? 8.345 13.038 -8.632 1.00 91.31 87 TYR A O 1
ATOM 728 N N . ARG A 1 88 ? 7.816 11.329 -7.266 1.00 89.75 88 ARG A N 1
ATOM 729 C CA . ARG A 1 88 ? 8.283 10.269 -8.179 1.00 89.75 88 ARG A CA 1
ATOM 730 C C . ARG A 1 88 ? 7.499 10.279 -9.484 1.00 89.75 88 ARG A C 1
ATOM 732 O O . ARG A 1 88 ? 8.114 10.204 -10.545 1.00 89.75 88 ARG A O 1
ATOM 739 N N . GLN A 1 89 ? 6.181 10.422 -9.405 1.00 88.06 89 GLN A N 1
ATOM 740 C CA . GLN A 1 89 ? 5.323 10.490 -10.579 1.00 88.06 89 GLN A CA 1
ATOM 741 C C . GLN A 1 89 ? 5.635 11.720 -11.437 1.00 88.06 89 GLN A C 1
ATOM 743 O O . GLN A 1 89 ? 5.920 11.572 -12.622 1.00 88.06 89 GLN A O 1
ATOM 748 N N . ASN A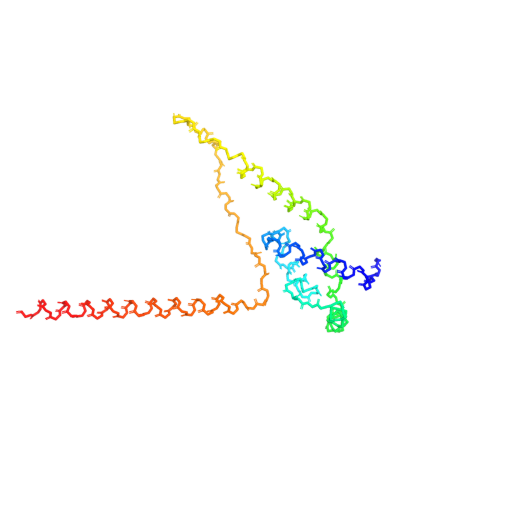 1 90 ? 5.676 12.914 -10.839 1.00 89.81 90 ASN A N 1
ATOM 749 C CA . ASN A 1 90 ? 5.994 14.149 -11.560 1.00 89.81 90 ASN A CA 1
ATOM 750 C C . ASN A 1 90 ? 7.357 14.056 -12.257 1.00 89.81 90 ASN A C 1
ATOM 752 O O . ASN A 1 90 ? 7.498 14.446 -13.413 1.00 89.81 90 ASN A O 1
ATOM 756 N N . ARG A 1 91 ? 8.354 13.476 -11.578 1.00 89.38 91 ARG A N 1
ATOM 757 C CA . ARG A 1 91 ? 9.682 13.242 -12.152 1.00 89.38 91 ARG A CA 1
ATOM 758 C C . ARG A 1 91 ? 9.649 12.232 -13.301 1.00 89.38 91 ARG A C 1
ATOM 760 O O . ARG A 1 91 ? 10.355 12.420 -14.288 1.00 89.38 91 ARG A O 1
ATOM 767 N N . ALA A 1 92 ? 8.871 11.159 -13.184 1.00 87.31 92 ALA A N 1
ATOM 768 C CA . ALA A 1 92 ? 8.714 10.174 -14.251 1.00 87.31 92 ALA A CA 1
ATOM 769 C C . ALA A 1 92 ? 8.030 10.788 -15.483 1.00 87.31 92 ALA A C 1
ATOM 771 O O . ALA A 1 92 ? 8.485 10.574 -16.604 1.00 87.31 92 ALA A O 1
ATOM 772 N N . GLU A 1 93 ? 6.999 11.608 -15.282 1.00 89.25 93 GLU A N 1
ATOM 773 C CA . GLU A 1 93 ? 6.318 12.340 -16.352 1.00 89.25 93 GLU A CA 1
ATOM 774 C C . GLU A 1 93 ? 7.215 13.394 -17.011 1.00 89.25 93 GLU A C 1
ATOM 776 O O . GLU A 1 93 ? 7.180 13.560 -18.231 1.00 89.25 93 GLU A O 1
ATOM 781 N N . GLU A 1 94 ? 8.026 14.107 -16.228 1.00 90.31 94 GLU A N 1
ATOM 782 C CA . GLU A 1 94 ? 9.013 15.058 -16.744 1.00 90.31 94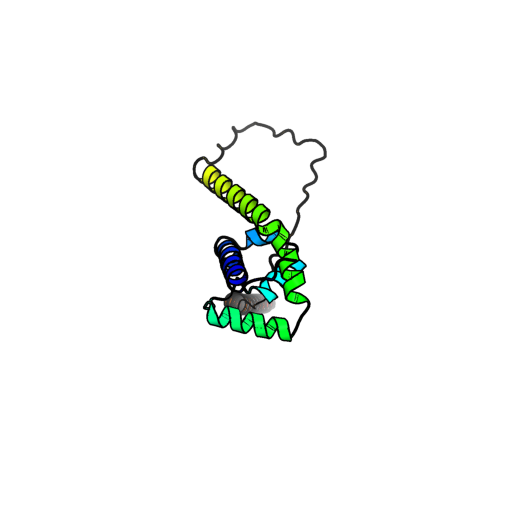 GLU A CA 1
ATOM 783 C C . GLU A 1 94 ? 10.057 14.346 -17.608 1.00 90.31 94 GLU A C 1
ATOM 785 O O . GLU A 1 94 ? 10.338 14.794 -18.716 1.00 90.31 94 GLU A O 1
ATOM 790 N N . LEU A 1 95 ? 10.575 13.202 -17.150 1.00 89.19 95 LEU A N 1
ATOM 791 C CA . LEU A 1 95 ? 11.513 12.377 -17.915 1.00 89.19 95 LEU A CA 1
ATOM 792 C C . LEU A 1 95 ? 10.871 11.754 -19.160 1.00 89.19 95 LEU A C 1
ATOM 794 O O . LEU A 1 95 ? 11.556 11.557 -20.158 1.00 89.19 95 LEU A O 1
ATOM 798 N N . ALA A 1 96 ? 9.575 11.444 -19.123 1.00 88.62 96 ALA A N 1
ATOM 799 C CA . ALA A 1 96 ? 8.847 10.962 -20.293 1.00 88.62 96 ALA A CA 1
ATOM 800 C C . ALA A 1 96 ? 8.646 12.075 -21.335 1.00 88.62 96 ALA A C 1
ATOM 802 O O . ALA A 1 96 ? 8.754 11.817 -22.533 1.00 88.62 96 ALA A O 1
ATOM 803 N N . ARG A 1 97 ? 8.389 13.314 -20.889 1.00 91.56 97 ARG A N 1
ATOM 804 C CA . ARG A 1 97 ? 8.261 14.494 -21.763 1.00 91.56 97 ARG A CA 1
ATOM 805 C C . ARG A 1 97 ? 9.603 14.949 -22.328 1.00 91.56 97 ARG A C 1
ATOM 807 O O . ARG A 1 97 ? 9.702 15.239 -23.514 1.00 91.56 97 ARG A O 1
ATOM 814 N N . ASN A 1 98 ? 10.618 14.998 -21.475 1.00 89.88 98 ASN A N 1
ATOM 815 C CA . ASN A 1 98 ? 11.969 15.439 -21.788 1.00 89.88 98 ASN A CA 1
ATOM 816 C C . ASN A 1 98 ? 12.950 14.307 -21.471 1.00 89.88 98 ASN A C 1
ATOM 818 O O . ASN A 1 98 ? 13.658 14.361 -20.456 1.00 89.88 98 ASN A O 1
ATOM 822 N N . PRO A 1 99 ? 13.002 13.265 -22.319 1.00 84.62 99 PRO A N 1
ATOM 823 C CA . PRO A 1 99 ? 13.947 12.186 -22.121 1.00 84.62 99 PRO A CA 1
ATOM 824 C C . PRO A 1 99 ? 15.370 12.752 -22.142 1.00 84.62 99 PRO A C 1
ATOM 826 O O . PRO A 1 99 ? 15.699 13.574 -23.005 1.00 84.62 99 PRO A O 1
ATOM 829 N N . PRO A 1 100 ? 16.234 12.344 -21.194 1.00 80.69 100 PRO A N 1
ATOM 830 C CA . PRO A 1 100 ? 17.603 12.823 -21.157 1.00 80.69 100 PRO A CA 1
ATOM 831 C C . PRO A 1 100 ? 18.277 12.493 -22.487 1.00 80.69 100 PRO A C 1
ATOM 833 O O . PRO A 1 100 ? 18.241 11.347 -22.943 1.00 80.69 100 PRO A O 1
ATOM 836 N N . GLN A 1 101 ? 18.885 13.502 -23.115 1.00 77.81 101 GLN A N 1
ATOM 837 C CA . GLN A 1 101 ? 19.551 13.297 -24.394 1.00 77.81 101 GLN A CA 1
ATOM 838 C C . GLN A 1 101 ? 20.646 12.230 -24.242 1.00 77.81 101 GLN A C 1
ATOM 840 O O . GLN A 1 101 ? 21.396 12.249 -23.254 1.00 77.81 101 GLN A O 1
ATOM 845 N N . PRO A 1 102 ? 20.759 11.289 -25.197 1.00 72.88 102 PRO A N 1
ATOM 846 C CA . PRO A 1 102 ? 21.838 10.319 -25.186 1.00 72.88 102 PRO A CA 1
ATOM 847 C C . PRO A 1 102 ? 23.167 11.074 -25.183 1.00 72.88 102 PRO A C 1
ATOM 849 O O . PRO A 1 102 ? 23.396 11.971 -25.995 1.00 72.88 102 PRO A O 1
ATOM 852 N N . ARG A 1 103 ? 24.038 10.734 -24.229 1.00 71.69 103 ARG A N 1
ATOM 853 C CA . ARG A 1 103 ? 25.326 11.416 -24.086 1.00 71.69 103 ARG A CA 1
ATOM 854 C C . ARG A 1 103 ? 26.145 11.293 -25.377 1.00 71.69 103 ARG A C 1
ATOM 856 O O . ARG A 1 103 ? 26.133 10.225 -25.997 1.00 71.69 103 ARG A O 1
ATOM 863 N N . PRO A 1 104 ? 26.895 12.341 -25.759 1.00 77.06 104 PRO A N 1
ATOM 864 C CA . PRO A 1 104 ? 27.771 12.281 -26.918 1.00 77.06 104 PRO A CA 1
ATOM 865 C C . PRO A 1 104 ? 28.783 11.135 -26.765 1.00 77.06 104 PRO A C 1
ATOM 867 O O . PRO A 1 104 ? 29.366 10.923 -25.695 1.00 77.06 104 PRO A O 1
ATOM 870 N N . LYS A 1 105 ? 28.977 10.372 -27.849 1.00 65.75 105 LYS A N 1
ATOM 871 C CA . LYS A 1 105 ? 29.948 9.270 -27.907 1.00 65.75 105 LYS A CA 1
ATOM 872 C C . LYS A 1 105 ? 31.334 9.793 -27.507 1.00 65.75 105 LYS A C 1
ATOM 874 O O . LYS A 1 105 ? 31.824 10.744 -28.100 1.00 65.75 105 LYS A O 1
ATOM 879 N N . GLY A 1 106 ? 31.959 9.159 -26.513 1.00 66.00 106 GLY A N 1
ATOM 880 C CA . GLY A 1 106 ? 33.315 9.491 -26.050 1.00 66.00 106 GLY A CA 1
ATOM 881 C C . GLY A 1 106 ? 33.398 10.149 -24.670 1.00 66.00 106 GLY A C 1
ATOM 882 O O . GLY A 1 106 ? 34.489 10.231 -24.108 1.00 66.00 106 GLY A O 1
ATOM 883 N N . GLN A 1 107 ? 32.274 10.550 -24.066 1.00 66.81 107 GLN A N 1
ATOM 884 C CA . GLN A 1 107 ? 32.289 11.084 -22.704 1.00 66.81 107 GLN A CA 1
ATOM 885 C C . GLN A 1 107 ? 32.492 9.948 -21.684 1.00 66.81 107 GLN A C 1
ATOM 887 O O . GLN A 1 107 ? 31.562 9.218 -21.334 1.00 66.81 107 GLN A O 1
ATOM 892 N N . ARG A 1 108 ? 33.733 9.771 -21.210 1.00 60.00 108 ARG A N 1
ATOM 893 C CA . ARG A 1 108 ? 34.039 8.862 -20.097 1.00 60.00 108 ARG A CA 1
ATOM 894 C C . ARG A 1 108 ? 33.372 9.395 -18.832 1.00 60.00 108 ARG A C 1
ATOM 896 O O . ARG A 1 108 ? 33.719 10.464 -18.344 1.00 60.00 108 ARG A O 1
ATOM 903 N N . VAL A 1 109 ? 32.427 8.634 -18.286 1.00 63.34 109 VAL A N 1
ATOM 904 C CA . VAL A 1 109 ? 31.913 8.884 -16.939 1.00 63.34 109 VAL A CA 1
ATOM 905 C C . VAL A 1 109 ? 33.030 8.526 -15.967 1.00 63.34 109 VAL A C 1
ATOM 907 O O . VAL A 1 109 ? 33.297 7.347 -15.731 1.00 63.34 109 VAL A O 1
ATOM 910 N N . THR A 1 110 ? 33.701 9.535 -15.419 1.00 61.50 110 THR A N 1
ATOM 911 C CA . THR A 1 110 ? 34.608 9.349 -14.288 1.00 61.50 110 THR A CA 1
ATOM 912 C C . THR A 1 110 ? 33.746 8.947 -13.099 1.00 61.50 110 THR A C 1
ATOM 914 O O . THR A 1 110 ? 33.122 9.784 -12.451 1.00 61.50 110 THR A O 1
ATOM 917 N N . ARG A 1 111 ? 33.608 7.637 -12.871 1.00 60.28 111 ARG A N 1
ATOM 918 C CA . ARG A 1 111 ? 32.899 7.136 -11.694 1.00 60.28 111 ARG A CA 1
ATOM 919 C C . ARG A 1 111 ? 33.664 7.604 -10.455 1.00 60.28 111 ARG A C 1
ATOM 921 O O . ARG A 1 111 ? 34.889 7.450 -10.435 1.00 60.28 111 ARG A O 1
ATOM 928 N N . PRO A 1 112 ? 32.984 8.139 -9.429 1.00 66.25 112 PRO A N 1
ATOM 929 C CA . PRO A 1 112 ? 33.629 8.346 -8.148 1.00 66.25 112 PRO A CA 1
ATOM 930 C C . PRO A 1 112 ? 34.193 7.000 -7.678 1.00 66.25 112 PRO A C 1
ATOM 932 O O . PRO A 1 112 ? 33.488 5.988 -7.626 1.00 66.25 112 PRO A O 1
ATOM 935 N N . LYS A 1 113 ? 35.501 6.977 -7.424 1.00 51.97 113 LYS A N 1
ATOM 936 C CA . LYS A 1 113 ? 36.239 5.806 -6.948 1.00 51.97 113 LYS A CA 1
ATOM 937 C C . LYS A 1 113 ? 35.646 5.422 -5.581 1.00 51.97 113 LYS A C 1
ATOM 939 O O . LYS A 1 113 ? 35.769 6.203 -4.648 1.00 51.97 113 LYS A O 1
ATOM 944 N N . GLY A 1 114 ? 34.949 4.283 -5.494 1.00 60.12 114 GLY A N 1
ATOM 945 C CA . GLY A 1 114 ? 34.246 3.833 -4.275 1.00 60.12 114 GLY A CA 1
ATOM 946 C C . GLY A 1 114 ? 32.713 3.760 -4.360 1.00 60.12 114 GLY A C 1
ATOM 947 O O . GLY 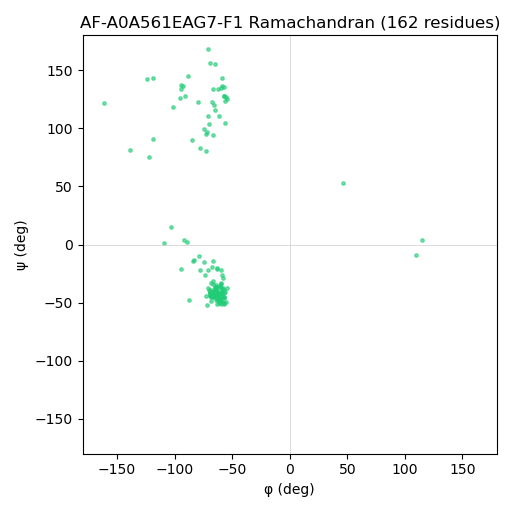A 1 114 ? 32.066 3.447 -3.370 1.00 60.12 114 GLY A O 1
ATOM 948 N N . SER A 1 115 ? 32.110 4.025 -5.523 1.00 60.09 115 SER A N 1
ATOM 949 C CA . SER A 1 115 ? 30.675 3.791 -5.753 1.00 60.09 115 SER A CA 1
ATOM 950 C C . SER A 1 115 ? 30.375 2.287 -5.874 1.00 60.09 115 SER A C 1
ATOM 952 O O . SER A 1 115 ? 30.244 1.765 -6.984 1.00 60.09 115 SER A O 1
ATOM 954 N N . GLU A 1 116 ? 30.268 1.580 -4.753 1.00 71.50 116 GLU A N 1
ATOM 955 C CA . GLU A 1 116 ? 29.696 0.231 -4.719 1.00 71.50 116 GLU A CA 1
ATOM 956 C C . GLU A 1 116 ? 28.197 0.296 -5.054 1.00 71.50 116 GLU A C 1
ATOM 958 O O . GLU A 1 116 ? 27.464 1.171 -4.587 1.00 71.50 116 GLU A O 1
ATOM 963 N N . TYR A 1 117 ? 27.732 -0.596 -5.932 1.00 60.59 117 TYR A N 1
ATOM 964 C CA . TYR A 1 117 ? 26.318 -0.678 -6.289 1.00 60.59 117 TYR A CA 1
ATOM 965 C C . TYR A 1 117 ? 25.531 -1.270 -5.116 1.00 60.59 117 TYR A C 1
ATOM 967 O O . TYR A 1 117 ? 25.431 -2.487 -4.985 1.00 60.59 117 TYR A O 1
ATOM 975 N N . ASN A 1 118 ? 24.921 -0.416 -4.296 1.00 71.81 118 ASN A N 1
ATOM 976 C CA . ASN A 1 118 ? 23.982 -0.860 -3.269 1.00 71.81 118 ASN A CA 1
ATOM 977 C C . ASN A 1 118 ? 22.622 -1.174 -3.907 1.00 71.81 118 ASN A C 1
ATOM 979 O O . ASN A 1 118 ? 21.710 -0.346 -3.924 1.00 71.81 118 ASN A O 1
ATOM 983 N N . ILE A 1 119 ? 22.489 -2.381 -4.462 1.00 76.31 119 ILE A N 1
ATOM 984 C CA . ILE A 1 119 ? 21.193 -2.911 -4.895 1.00 76.31 119 ILE A CA 1
ATOM 985 C C . ILE A 1 119 ? 20.385 -3.222 -3.636 1.00 76.31 119 ILE A C 1
ATOM 987 O O . ILE A 1 119 ? 20.702 -4.148 -2.894 1.00 76.31 119 ILE A O 1
ATOM 991 N N . THR A 1 120 ? 19.335 -2.441 -3.392 1.00 75.12 120 THR A N 1
ATOM 992 C CA . THR A 1 120 ? 18.411 -2.687 -2.282 1.00 75.12 120 THR A CA 1
ATOM 993 C C . THR A 1 120 ? 17.154 -3.350 -2.821 1.00 75.12 120 THR A C 1
ATOM 995 O O . THR A 1 120 ? 16.441 -2.761 -3.631 1.00 75.12 120 THR A O 1
ATOM 998 N N . VAL A 1 121 ? 16.866 -4.565 -2.359 1.00 78.56 121 VAL A N 1
ATOM 999 C CA . VAL A 1 121 ? 15.605 -5.254 -2.651 1.00 78.56 121 VAL A CA 1
ATOM 1000 C C . VAL A 1 121 ? 14.604 -4.911 -1.552 1.00 78.56 121 VAL A C 1
ATOM 1002 O O . VAL A 1 121 ? 14.906 -5.062 -0.369 1.00 78.56 121 VAL A O 1
ATOM 1005 N N . ARG A 1 122 ? 13.411 -4.448 -1.931 1.00 82.06 122 ARG A N 1
ATOM 1006 C CA . ARG A 1 122 ? 12.292 -4.214 -1.010 1.00 82.06 122 ARG A CA 1
ATOM 1007 C C . ARG A 1 122 ? 11.068 -4.997 -1.471 1.00 82.06 122 ARG A C 1
ATOM 1009 O O . ARG A 1 122 ? 10.830 -5.117 -2.669 1.00 82.06 122 ARG A O 1
ATOM 1016 N N . GLY A 1 123 ? 10.317 -5.540 -0.517 1.00 83.81 123 GLY A N 1
ATOM 1017 C CA . GLY A 1 123 ? 9.093 -6.289 -0.787 1.00 83.81 123 GLY A CA 1
ATOM 1018 C C . GLY A 1 123 ? 7.853 -5.400 -0.730 1.00 83.81 123 GLY A C 1
ATOM 1019 O O . GLY A 1 123 ? 7.706 -4.611 0.204 1.00 83.81 123 GLY A O 1
ATOM 1020 N N . VAL A 1 124 ? 6.957 -5.574 -1.703 1.00 88.94 124 VAL A N 1
ATOM 1021 C CA . VAL A 1 124 ? 5.566 -5.102 -1.632 1.00 88.94 124 VAL A CA 1
ATOM 1022 C C . VAL A 1 124 ? 4.703 -6.261 -1.145 1.00 88.94 124 VAL A C 1
ATOM 1024 O O . VAL A 1 124 ? 4.735 -7.353 -1.718 1.00 88.94 124 VAL A O 1
ATOM 1027 N N . MET A 1 125 ? 3.939 -6.043 -0.082 1.00 86.00 125 MET A N 1
ATOM 1028 C CA . MET A 1 125 ? 3.077 -7.056 0.497 1.00 86.00 125 MET A CA 1
ATOM 1029 C C . MET A 1 125 ? 1.786 -7.179 -0.309 1.00 86.00 125 MET A C 1
ATOM 1031 O O . MET A 1 125 ? 1.024 -6.228 -0.438 1.00 86.00 125 MET A O 1
ATOM 1035 N N . ARG A 1 126 ? 1.507 -8.386 -0.804 1.00 82.94 126 ARG A N 1
ATOM 1036 C CA . ARG A 1 126 ? 0.233 -8.760 -1.429 1.00 82.94 126 ARG A CA 1
ATOM 1037 C C . ARG A 1 126 ? -0.382 -9.894 -0.601 1.00 82.94 126 ARG A C 1
ATOM 1039 O O . ARG A 1 126 ? -0.023 -11.048 -0.809 1.00 82.94 126 ARG A O 1
ATOM 1046 N N . PRO A 1 127 ? -1.222 -9.581 0.403 1.00 75.94 127 PRO A N 1
ATOM 1047 C CA . PRO A 1 127 ? -1.705 -10.585 1.352 1.00 75.94 127 PRO A CA 1
ATOM 1048 C C . PRO A 1 127 ? -2.703 -11.570 0.745 1.00 75.94 127 PRO A C 1
ATOM 1050 O O . PRO A 1 127 ? -2.875 -12.661 1.280 1.00 75.94 127 PRO A O 1
ATOM 1053 N N . GLU A 1 128 ? -3.360 -11.194 -0.348 1.00 75.50 128 GLU A N 1
ATOM 1054 C CA . GLU A 1 128 ? -4.240 -12.091 -1.087 1.00 75.50 128 GLU A CA 1
ATOM 1055 C C . GLU A 1 128 ? -3.471 -12.749 -2.229 1.00 75.50 128 GLU A C 1
ATOM 1057 O O . GLU A 1 128 ? -2.671 -12.106 -2.914 1.00 75.50 128 GLU A O 1
ATOM 1062 N N . ILE A 1 129 ? -3.703 -14.050 -2.407 1.00 70.50 129 ILE A N 1
ATOM 1063 C CA . ILE A 1 129 ? -3.086 -14.826 -3.478 1.00 70.50 129 ILE A CA 1
ATOM 1064 C C . ILE A 1 129 ? -3.629 -14.303 -4.806 1.00 70.50 129 ILE A C 1
ATOM 1066 O O . ILE A 1 129 ? -4.828 -14.360 -5.067 1.00 70.50 129 ILE A O 1
ATOM 1070 N N . ASP A 1 130 ? -2.730 -13.826 -5.660 1.00 75.38 130 ASP A N 1
ATOM 1071 C CA . ASP A 1 130 ? -3.056 -13.462 -7.032 1.00 75.38 130 ASP A CA 1
ATOM 1072 C C . ASP A 1 130 ? -3.290 -14.748 -7.844 1.00 75.38 130 ASP A C 1
ATOM 1074 O O . ASP A 1 130 ? -2.351 -15.400 -8.310 1.00 75.38 130 ASP A O 1
ATOM 1078 N N . ILE A 1 131 ? -4.562 -15.148 -7.956 1.00 79.38 131 ILE A N 1
ATOM 1079 C CA . ILE A 1 131 ? -4.982 -16.388 -8.627 1.00 79.38 131 ILE A CA 1
ATOM 1080 C C . ILE A 1 131 ? -4.553 -16.382 -10.099 1.00 79.38 131 ILE A C 1
ATOM 1082 O O . ILE A 1 131 ? -4.181 -17.426 -10.631 1.00 79.38 131 ILE A O 1
ATOM 1086 N N . GLN A 1 132 ? -4.548 -15.217 -10.755 1.00 75.62 132 GLN A N 1
ATOM 1087 C CA . GLN A 1 132 ? -4.131 -15.104 -12.153 1.00 75.62 132 GLN A CA 1
ATOM 1088 C C . GLN A 1 132 ? -2.637 -15.384 -12.301 1.00 75.62 132 GLN A C 1
ATOM 1090 O O . GLN A 1 132 ? -2.230 -16.158 -13.169 1.00 75.62 132 GLN A O 1
ATOM 1095 N N . ARG A 1 133 ? -1.810 -14.819 -11.416 1.00 77.00 133 ARG A N 1
ATOM 1096 C CA . ARG A 1 133 ? -0.377 -15.136 -11.381 1.00 77.00 133 ARG A CA 1
ATOM 1097 C C . ARG A 1 133 ? -0.118 -16.592 -11.027 1.00 77.00 133 ARG A C 1
ATOM 1099 O O . ARG A 1 133 ? 0.771 -17.195 -11.625 1.00 77.00 133 ARG A O 1
ATOM 1106 N N . LEU A 1 134 ? -0.893 -17.167 -10.109 1.00 83.56 134 LEU A N 1
ATOM 1107 C CA . LEU A 1 134 ? -0.792 -18.586 -9.774 1.00 83.56 134 LEU A CA 1
ATOM 1108 C C . LEU A 1 134 ? -1.111 -19.465 -10.991 1.00 83.56 134 LEU A C 1
ATOM 1110 O O . LEU A 1 134 ? -0.340 -20.367 -11.310 1.00 83.56 134 LEU A O 1
ATOM 1114 N N . ALA A 1 135 ? -2.197 -19.170 -11.707 1.00 89.88 135 ALA A N 1
ATOM 1115 C CA . ALA A 1 135 ? -2.564 -19.875 -12.931 1.00 89.88 135 ALA A CA 1
ATOM 1116 C C . ALA A 1 135 ? -1.465 -19.754 -13.998 1.00 89.88 135 ALA A C 1
ATOM 1118 O O . ALA A 1 135 ? -1.063 -20.759 -14.582 1.00 89.88 135 ALA A O 1
ATOM 1119 N N . CYS A 1 136 ? -0.923 -18.550 -14.198 1.00 89.38 136 CYS A N 1
ATOM 1120 C CA . CYS A 1 136 ? 0.171 -18.307 -15.136 1.00 89.38 136 CYS A CA 1
ATOM 1121 C C . CYS A 1 136 ? 1.424 -19.126 -14.781 1.00 89.38 136 CYS A C 1
ATOM 1123 O O . CYS A 1 136 ? 1.999 -19.787 -15.646 1.00 89.38 136 CYS A O 1
ATOM 1125 N N . ALA A 1 137 ? 1.804 -19.164 -13.500 1.00 90.88 137 ALA A N 1
ATOM 1126 C CA . ALA A 1 137 ? 2.931 -19.964 -13.027 1.00 90.88 137 ALA A CA 1
ATOM 1127 C C . ALA A 1 137 ? 2.716 -21.471 -13.260 1.00 90.88 137 ALA A C 1
ATOM 1129 O O . ALA A 1 137 ? 3.628 -22.151 -13.729 1.00 90.88 137 ALA A O 1
ATOM 1130 N N . ILE A 1 138 ? 1.509 -21.988 -12.999 1.00 93.06 138 ILE A N 1
ATOM 1131 C CA . ILE A 1 138 ? 1.163 -23.399 -13.241 1.00 93.06 138 ILE A CA 1
ATOM 1132 C C . ILE A 1 138 ? 1.273 -23.743 -14.733 1.00 93.06 138 ILE A C 1
ATOM 1134 O O . ILE A 1 138 ? 1.852 -24.772 -15.08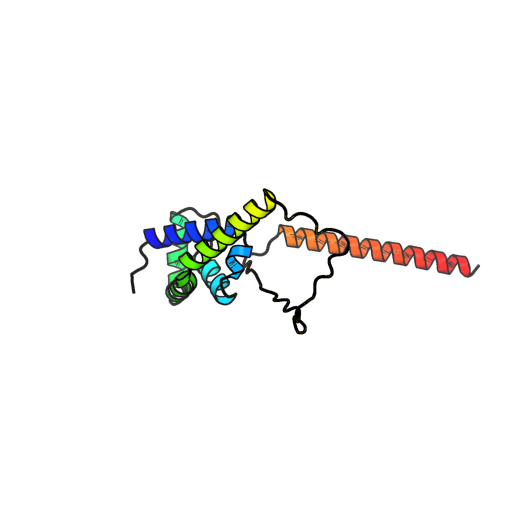4 1.00 93.06 138 ILE A O 1
ATOM 1138 N N . VAL A 1 139 ? 0.762 -22.876 -15.614 1.00 95.19 139 VAL A N 1
ATOM 1139 C CA . VAL A 1 139 ? 0.856 -23.061 -17.070 1.00 95.19 139 VAL A CA 1
ATOM 1140 C C . VAL A 1 139 ? 2.314 -23.062 -17.525 1.00 95.19 139 VAL A C 1
ATOM 1142 O O . VAL A 1 139 ? 2.727 -23.984 -18.228 1.00 95.19 139 VAL A O 1
ATOM 1145 N N . HIS A 1 140 ? 3.117 -22.098 -17.070 1.00 94.50 140 HIS A N 1
ATOM 1146 C CA . HIS A 1 140 ? 4.549 -22.043 -17.377 1.00 94.50 140 HIS A CA 1
ATOM 1147 C C . HIS A 1 140 ? 5.283 -23.320 -16.943 1.00 94.50 140 HIS A C 1
ATOM 1149 O O . HIS A 1 140 ? 6.039 -23.895 -17.723 1.00 94.50 140 HIS A O 1
ATOM 1155 N N . MET A 1 141 ? 5.014 -23.823 -15.735 1.00 92.75 141 MET A N 1
ATOM 1156 C CA . MET A 1 141 ? 5.615 -25.071 -15.253 1.00 92.75 141 MET A CA 1
ATOM 1157 C C . MET A 1 141 ? 5.215 -26.287 -16.101 1.00 92.75 141 MET A C 1
ATOM 1159 O O . MET A 1 141 ? 6.036 -27.183 -16.317 1.00 92.75 141 MET A O 1
ATOM 1163 N N . ALA A 1 142 ? 3.971 -26.336 -16.587 1.00 95.25 142 ALA A N 1
ATOM 1164 C CA . ALA A 1 142 ? 3.502 -27.406 -17.463 1.00 95.25 142 ALA A CA 1
ATOM 1165 C C . ALA A 1 142 ? 4.183 -27.356 -18.842 1.00 95.25 142 ALA A C 1
ATOM 1167 O O . ALA A 1 142 ? 4.611 -28.397 -19.348 1.00 95.25 142 ALA A O 1
ATOM 1168 N N . MET A 1 143 ? 4.342 -26.158 -19.415 1.00 94.00 143 MET A N 1
ATOM 1169 C CA . MET A 1 143 ? 5.041 -25.953 -20.689 1.00 94.00 143 MET A CA 1
ATOM 1170 C C . MET A 1 143 ? 6.522 -26.336 -20.587 1.00 94.00 143 MET A C 1
ATOM 1172 O O . MET A 1 143 ? 6.992 -27.153 -21.379 1.00 94.00 143 MET A O 1
ATOM 1176 N N . ASP A 1 144 ? 7.224 -25.869 -19.552 1.00 95.12 144 ASP A N 1
ATOM 1177 C CA . ASP A 1 144 ? 8.628 -26.220 -19.299 1.00 95.12 144 ASP A CA 1
ATOM 1178 C C . ASP A 1 144 ? 8.831 -27.735 -19.157 1.00 95.12 144 ASP A C 1
ATOM 1180 O O . ASP A 1 144 ? 9.849 -28.292 -19.586 1.00 95.12 144 ASP A O 1
ATOM 1184 N N . LYS A 1 145 ? 7.873 -28.429 -18.529 1.00 92.81 145 LYS A N 1
ATOM 1185 C CA . LYS A 1 145 ? 7.919 -29.886 -18.385 1.00 92.81 145 LYS A CA 1
ATOM 1186 C C . LYS A 1 145 ? 7.735 -30.582 -19.735 1.00 92.81 145 LYS A C 1
ATOM 1188 O O . LYS A 1 145 ? 8.521 -31.474 -20.056 1.00 92.81 145 LYS A O 1
ATOM 1193 N N . ALA A 1 146 ? 6.766 -30.143 -20.539 1.00 92.62 146 ALA A N 1
ATOM 1194 C CA . ALA A 1 146 ? 6.529 -30.686 -21.875 1.00 92.62 146 ALA A CA 1
ATOM 1195 C C . ALA A 1 146 ? 7.745 -30.486 -22.798 1.00 92.62 146 ALA A C 1
ATOM 1197 O O . ALA A 1 146 ? 8.177 -31.422 -23.473 1.00 92.62 146 ALA A O 1
ATOM 1198 N N . GLU A 1 147 ? 8.362 -29.302 -22.777 1.00 92.25 147 GLU A N 1
ATOM 1199 C CA . GLU A 1 147 ? 9.573 -29.017 -23.554 1.00 92.25 147 GLU A CA 1
ATOM 1200 C C . GLU A 1 147 ? 10.743 -29.926 -23.155 1.00 92.25 147 GLU A C 1
ATOM 1202 O O . GLU A 1 147 ? 11.430 -30.486 -24.019 1.00 92.25 147 GLU A O 1
ATOM 1207 N N . LYS A 1 148 ? 10.944 -30.138 -21.848 1.00 92.12 148 LYS A N 1
ATOM 1208 C CA . LYS A 1 148 ? 11.978 -31.049 -21.332 1.00 92.12 148 LYS A CA 1
ATOM 1209 C C . LYS A 1 148 ? 11.726 -32.500 -21.745 1.00 92.12 148 LYS A C 1
ATOM 1211 O O . LYS A 1 148 ? 12.678 -33.191 -22.115 1.00 92.12 148 LYS A O 1
ATOM 1216 N N . GLU A 1 149 ? 10.476 -32.960 -21.736 1.00 90.50 149 GLU A N 1
ATOM 1217 C CA . GLU A 1 149 ? 10.105 -34.310 -22.180 1.00 90.50 149 GLU A CA 1
ATOM 1218 C C . GLU A 1 149 ? 10.348 -34.505 -23.684 1.00 90.50 149 GLU A C 1
ATOM 1220 O O . GLU A 1 149 ? 10.976 -35.490 -24.088 1.00 90.50 149 GLU A O 1
ATOM 1225 N N . VAL A 1 150 ? 9.957 -33.536 -24.518 1.00 91.50 150 VAL A N 1
ATOM 1226 C CA . VAL A 1 150 ? 10.226 -33.556 -25.967 1.00 91.50 150 VAL A CA 1
ATOM 1227 C C . VAL A 1 150 ? 11.733 -33.559 -26.246 1.00 91.50 150 VAL A C 1
ATOM 1229 O O . VAL A 1 150 ? 12.220 -34.328 -27.086 1.00 91.50 150 VAL A O 1
ATOM 1232 N N . ALA A 1 151 ? 12.501 -32.741 -25.522 1.00 88.19 151 ALA A N 1
ATOM 1233 C CA . ALA A 1 151 ? 13.956 -32.702 -25.640 1.00 88.19 151 ALA A CA 1
ATOM 1234 C C . ALA A 1 151 ? 14.609 -34.036 -25.229 1.00 88.19 151 ALA A C 1
ATOM 1236 O O . ALA A 1 151 ? 15.531 -34.509 -25.906 1.00 88.19 151 ALA A O 1
ATOM 1237 N N . ALA A 1 152 ? 14.116 -34.679 -24.167 1.00 89.00 152 ALA A N 1
ATOM 1238 C CA . ALA A 1 152 ? 14.585 -35.989 -23.719 1.00 89.00 152 ALA A CA 1
ATOM 1239 C C . ALA A 1 152 ? 14.282 -37.094 -24.746 1.00 89.00 152 ALA A C 1
ATOM 1241 O O . ALA A 1 152 ? 15.165 -37.894 -25.073 1.00 89.00 152 ALA A O 1
ATOM 1242 N N . GLN A 1 153 ? 13.077 -37.103 -25.328 1.00 85.88 153 GLN A N 1
ATOM 1243 C CA . GLN A 1 153 ? 12.696 -38.056 -26.375 1.00 85.88 153 GLN A CA 1
ATOM 1244 C C . GLN A 1 153 ? 13.552 -37.902 -27.639 1.00 85.88 153 GLN A C 1
ATOM 1246 O O . GLN A 1 153 ? 14.036 -38.900 -28.180 1.00 85.88 153 GLN A O 1
ATOM 1251 N N . LYS A 1 154 ? 13.810 -36.663 -28.089 1.00 87.25 154 LYS A N 1
ATOM 1252 C CA . LYS A 1 154 ? 14.717 -36.399 -29.222 1.00 87.25 154 LYS A CA 1
ATOM 1253 C C . LYS A 1 154 ? 16.130 -36.921 -28.958 1.00 87.25 154 LYS A C 1
ATOM 1255 O O . LYS A 1 154 ? 16.707 -37.558 -29.838 1.00 87.25 154 LYS A O 1
ATOM 1260 N N . LYS A 1 155 ? 16.684 -36.696 -27.759 1.00 85.94 155 LYS A N 1
ATOM 1261 C CA . LYS A 1 155 ? 18.010 -37.223 -27.381 1.00 85.94 155 LYS A CA 1
ATOM 1262 C C . LYS A 1 155 ? 18.044 -38.753 -27.393 1.00 85.94 155 LYS A C 1
ATOM 1264 O O . LYS A 1 155 ? 19.002 -39.326 -27.905 1.00 85.94 155 LYS A O 1
ATOM 1269 N N . ARG A 1 156 ? 17.000 -39.412 -26.880 1.00 86.81 156 ARG A N 1
ATOM 1270 C CA . ARG A 1 156 ? 16.906 -40.881 -26.850 1.00 86.81 156 ARG A CA 1
ATOM 1271 C C . ARG A 1 156 ? 16.851 -41.487 -28.257 1.00 86.81 156 ARG A C 1
ATOM 1273 O O . ARG A 1 156 ? 17.555 -42.455 -28.512 1.00 86.81 156 ARG A O 1
ATOM 1280 N N . LYS A 1 157 ? 16.092 -40.881 -29.180 1.00 82.56 157 LYS A N 1
ATOM 1281 C CA . LYS A 1 157 ? 16.029 -41.321 -30.588 1.00 82.56 157 LYS A CA 1
ATOM 1282 C C . LYS A 1 157 ? 17.357 -41.154 -31.333 1.00 82.56 157 LYS A C 1
ATOM 1284 O O . LYS A 1 157 ? 17.700 -42.016 -32.127 1.00 82.56 157 LYS A O 1
ATOM 1289 N N . ARG A 1 158 ? 18.108 -40.075 -31.073 1.00 80.06 158 ARG A N 1
ATOM 1290 C CA . ARG A 1 158 ? 19.445 -39.880 -31.668 1.00 80.06 158 ARG A CA 1
ATOM 1291 C C . ARG A 1 158 ? 20.427 -40.962 -31.216 1.00 80.06 158 ARG A C 1
ATOM 1293 O O . ARG A 1 158 ? 21.048 -41.586 -32.056 1.00 80.06 158 ARG A O 1
ATOM 1300 N N . ARG A 1 159 ? 20.460 -41.268 -29.913 1.00 79.12 159 ARG A N 1
ATOM 1301 C CA . ARG A 1 159 ? 21.328 -42.326 -29.366 1.00 79.12 159 ARG A CA 1
ATOM 1302 C C . ARG A 1 159 ? 21.042 -43.718 -29.931 1.00 79.12 159 ARG A C 1
ATOM 1304 O O . ARG A 1 159 ? 21.982 -44.471 -30.118 1.00 79.12 159 ARG A O 1
ATOM 1311 N N . LEU A 1 160 ? 19.774 -44.052 -30.195 1.00 72.75 160 LEU A N 1
ATOM 1312 C CA . LEU A 1 160 ? 19.427 -45.327 -30.835 1.00 72.75 160 LEU A CA 1
ATOM 1313 C C . LEU A 1 160 ? 19.895 -45.396 -32.295 1.00 72.75 160 LEU A C 1
ATOM 1315 O O . LEU A 1 160 ? 20.233 -46.471 -32.758 1.00 72.75 160 LEU A O 1
ATOM 1319 N N . LYS A 1 161 ? 19.907 -44.264 -33.006 1.00 73.12 161 LYS A N 1
ATOM 1320 C CA . LYS A 1 161 ? 20.296 -44.202 -34.420 1.00 73.12 161 LYS A CA 1
ATOM 1321 C C . LYS A 1 161 ? 21.815 -44.241 -34.632 1.00 73.12 161 LYS A C 1
ATOM 1323 O O . LYS A 1 161 ? 22.248 -44.602 -35.711 1.00 73.12 161 LYS A O 1
ATOM 1328 N N . ASP A 1 162 ? 22.594 -43.873 -33.617 1.00 71.31 162 ASP A N 1
ATOM 1329 C CA . ASP A 1 162 ? 24.064 -43.904 -33.654 1.00 71.31 162 ASP A CA 1
ATOM 1330 C C . ASP A 1 162 ? 24.646 -45.262 -33.183 1.00 71.31 162 ASP A C 1
ATOM 1332 O O . ASP A 1 162 ? 25.859 -45.390 -33.052 1.00 71.31 162 ASP A O 1
ATOM 1336 N N . SER A 1 163 ? 23.800 -46.250 -32.848 1.00 60.75 163 SER A N 1
ATOM 1337 C CA . SER A 1 163 ? 24.208 -47.605 -32.414 1.00 60.75 163 SER A CA 1
ATOM 1338 C C . SER A 1 163 ? 23.911 -48.713 -33.440 1.00 60.75 163 SER A C 1
ATOM 1340 O O . SER A 1 163 ? 24.201 -49.870 -33.142 1.00 60.75 163 SER A O 1
ATOM 1342 N N . ASP A 1 164 ? 23.361 -48.354 -34.604 1.00 49.91 164 ASP A N 1
ATOM 1343 C CA . ASP A 1 164 ? 23.244 -49.190 -35.813 1.00 49.91 164 ASP A CA 1
ATOM 1344 C C . ASP A 1 164 ? 24.276 -48.717 -36.852 1.00 49.91 164 ASP A C 1
ATOM 1346 O O . ASP A 1 164 ? 24.835 -49.573 -37.574 1.00 49.91 164 ASP A O 1
#

pLDDT: mean 85.76, std 11.35, range [45.38, 95.38]

Organism: NCBI:txid657409

Nearest PDB structures (foldseek):
  7o3w-assembly1_A  TM=3.408E-01  e=6.849E+00  Synechocystis sp. PCC 6803 substr. Kazusa

Foldseek 3Di:
DPDCDLVNLVVVLVLLLVLCVVDLVLCLVFAPVLLVLLCQQSVSVDDDDSVVSVVSNVVSCVVPVCSVVSNCVSCPCVVVSVVVVVVVVVVVVVCVVPPPPDDPPPDDDPPDDPPDPPDDDTDRDDPDDPVVVVVVVVVVVVVVVVVVVVVVVVVVVVVVVVVD

Secondary structure (DSSP, 8-state):
-----HHHHHHHHHHHHHHHHH-GGGGGGS-HHHHHHHHHHH-TTS---HHHHHHHHHHHHHH-TTHHHHHHHHTTTHHHHHHHHHHHHHHHHHHHHSPPPPPPTT------TT--------PPP--S--HHHHHHHHHHHHHHHHHHHHHHHHHHHHHHHT--

Sequence (164 aa):
MPRFTNHHYLELHRRLRALWLQDDANYLDFTTTEQLTIHRFFAPGKDLDDEALLARRQEITKLEPSLPQRAGRAIANLDQIERIAAYRQNRAEELARNPPQPRPKGQRVTRPKGSEYNITVRGVMRPEIDIQRLACAIVHMAMDKAEKEVAAQKKRKRRLKDSD

Solvent-accessible surface area (backbone atoms only — not comparable to full-atom values): 9908 Å² total; per-residue (Å²): 128,88,76,83,44,73,65,57,52,52,52,50,28,52,53,49,21,52,48,46,72,74,40,58,73,59,48,57,82,41,52,65,68,37,41,50,38,38,46,71,65,56,35,42,90,57,95,66,56,74,66,58,49,51,53,50,44,54,53,48,41,70,77,36,71,63,49,64,60,51,30,54,57,57,49,70,55,44,73,60,49,53,52,52,46,52,50,53,50,54,51,51,53,49,41,68,76,56,58,80,76,81,75,68,90,83,73,77,79,81,67,68,89,82,74,73,84,82,82,79,89,81,66,69,82,69,92,63,83,57,61,67,60,51,52,50,50,54,51,51,54,51,51,55,48,50,54,52,52,54,53,49,51,53,52,53,56,50,58,60,63,76,74,115